Protein AF-A0A0C9YP91-F1 (afdb_monomer)

Structure (mmCIF, N/CA/C/O backbone):
data_AF-A0A0C9YP91-F1
#
_entry.id   AF-A0A0C9YP91-F1
#
loop_
_atom_site.group_PDB
_atom_site.id
_atom_site.type_symbol
_atom_site.label_atom_id
_atom_site.label_alt_id
_atom_site.label_comp_id
_atom_site.label_asym_id
_atom_site.label_entity_id
_atom_site.label_seq_id
_atom_site.pdbx_PDB_ins_code
_atom_site.Cartn_x
_atom_site.Cartn_y
_atom_site.Cartn_z
_atom_site.occupancy
_atom_site.B_iso_or_equiv
_atom_site.auth_seq_id
_atom_site.auth_comp_id
_atom_site.auth_asym_id
_atom_site.auth_atom_id
_atom_site.pdbx_PDB_model_num
ATOM 1 N N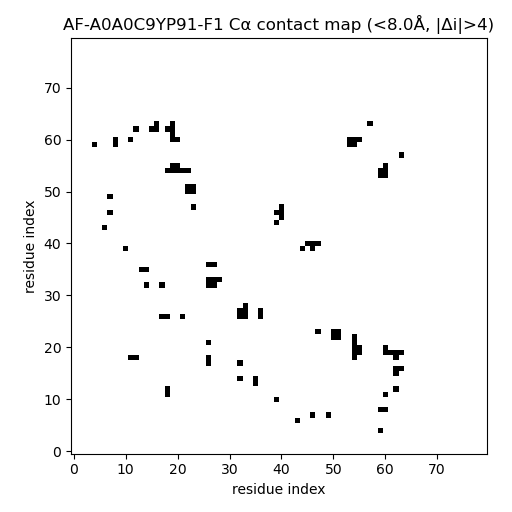 . LEU A 1 1 ? -9.678 13.104 -3.034 1.00 81.19 1 LEU A N 1
ATOM 2 C CA . LEU A 1 1 ? -8.474 12.502 -3.661 1.00 81.19 1 LEU A CA 1
ATOM 3 C C . LEU A 1 1 ? -7.166 12.924 -2.979 1.00 81.19 1 LEU A C 1
ATOM 5 O O . LEU A 1 1 ? -6.469 12.041 -2.505 1.00 81.19 1 LEU A O 1
ATOM 9 N N . GLN A 1 2 ? -6.841 14.220 -2.861 1.00 86.06 2 GLN A N 1
ATOM 10 C CA . GLN A 1 2 ? -5.564 14.679 -2.268 1.00 86.06 2 GLN A CA 1
ATOM 11 C C . GLN A 1 2 ? -5.304 14.167 -0.838 1.00 86.06 2 GLN A C 1
ATOM 13 O O . GLN A 1 2 ? -4.212 13.695 -0.541 1.00 86.06 2 GLN A O 1
ATOM 18 N N . LEU A 1 3 ? -6.330 14.153 0.021 1.00 88.56 3 LEU A N 1
ATOM 19 C CA . LEU A 1 3 ? -6.228 13.594 1.375 1.00 88.56 3 LEU A CA 1
ATOM 20 C C . LEU A 1 3 ? -5.858 12.099 1.376 1.00 88.56 3 LEU A C 1
ATOM 22 O O . LEU A 1 3 ? -5.038 11.670 2.180 1.00 88.56 3 LEU A O 1
ATOM 26 N N . LEU A 1 4 ? -6.437 11.310 0.463 1.00 89.44 4 LEU A N 1
ATOM 27 C CA . LEU A 1 4 ? -6.125 9.884 0.325 1.00 89.44 4 LEU A CA 1
ATOM 28 C C . LEU A 1 4 ? -4.702 9.680 -0.190 1.00 89.44 4 LEU A C 1
ATOM 30 O O . LEU A 1 4 ? -3.997 8.836 0.348 1.00 89.44 4 LEU A O 1
ATOM 34 N N . LYS A 1 5 ? -4.258 10.490 -1.165 1.00 87.06 5 LYS A N 1
ATOM 35 C CA . LYS A 1 5 ? -2.863 10.473 -1.635 1.00 87.06 5 LYS A CA 1
ATOM 36 C C . LYS A 1 5 ? -1.892 10.748 -0.487 1.00 87.06 5 LYS A C 1
ATOM 38 O O . LYS A 1 5 ? -0.940 10.001 -0.311 1.00 87.06 5 LYS A O 1
ATOM 43 N N . SER A 1 6 ? -2.168 11.771 0.324 1.00 87.75 6 SER A N 1
ATOM 44 C CA . SER A 1 6 ? -1.332 12.133 1.475 1.00 87.75 6 SER A CA 1
ATOM 45 C C . SER A 1 6 ? -1.298 11.031 2.541 1.00 87.75 6 SER A C 1
ATOM 47 O O . SER A 1 6 ? -0.216 10.651 2.987 1.00 87.75 6 SER A O 1
ATOM 49 N N . LYS A 1 7 ? -2.456 10.456 2.906 1.00 90.44 7 LYS A N 1
ATOM 50 C CA . LYS A 1 7 ? -2.524 9.328 3.852 1.00 90.44 7 LYS A CA 1
ATOM 51 C C . LYS A 1 7 ? -1.782 8.102 3.328 1.00 90.44 7 LYS A C 1
ATOM 53 O O . LYS A 1 7 ? -0.985 7.525 4.057 1.00 90.44 7 LYS A O 1
ATOM 58 N N . TYR A 1 8 ? -2.009 7.737 2.071 1.00 89.81 8 TYR A N 1
ATOM 59 C CA . TYR A 1 8 ? -1.339 6.612 1.426 1.00 89.81 8 TYR A CA 1
ATOM 60 C C . TYR A 1 8 ? 0.179 6.801 1.396 1.00 89.81 8 TYR A C 1
ATOM 62 O O . TYR A 1 8 ? 0.913 5.920 1.831 1.00 89.81 8 TYR A O 1
ATOM 70 N N . TRP A 1 9 ? 0.650 7.979 0.976 1.00 86.31 9 TRP A N 1
ATOM 71 C CA . TRP A 1 9 ? 2.074 8.303 0.955 1.00 86.31 9 TRP A CA 1
ATOM 72 C C . TRP A 1 9 ? 2.702 8.206 2.348 1.00 86.31 9 TRP A C 1
ATOM 74 O O . TRP A 1 9 ? 3.730 7.553 2.505 1.00 86.31 9 TRP A O 1
ATOM 84 N N . LYS A 1 10 ? 2.049 8.769 3.376 1.00 88.12 10 LYS A N 1
ATOM 85 C CA . LYS A 1 10 ? 2.520 8.691 4.768 1.00 88.12 10 LYS A CA 1
ATOM 86 C C . LYS A 1 10 ? 2.709 7.242 5.232 1.00 88.12 10 LYS A C 1
ATOM 88 O O . LYS A 1 10 ? 3.712 6.944 5.870 1.00 88.12 10 LYS A O 1
ATOM 93 N N . GLN A 1 11 ? 1.772 6.354 4.899 1.00 88.69 11 GLN A N 1
ATOM 94 C CA . GLN A 1 11 ? 1.880 4.937 5.256 1.00 88.69 11 GLN A CA 1
ATOM 95 C C . GLN A 1 11 ? 2.952 4.217 4.422 1.00 88.69 11 GLN A C 1
ATOM 97 O O . GLN A 1 11 ? 3.727 3.431 4.962 1.00 88.69 11 GLN A O 1
ATOM 102 N N . ASN A 1 12 ? 3.086 4.538 3.133 1.00 86.25 12 ASN A N 1
ATOM 103 C CA . ASN A 1 12 ? 4.121 3.951 2.275 1.00 86.25 12 ASN A CA 1
ATOM 104 C C . ASN A 1 12 ? 5.545 4.343 2.687 1.00 86.25 12 ASN A C 1
ATOM 106 O O . ASN A 1 12 ? 6.462 3.545 2.508 1.00 86.25 12 ASN A O 1
ATOM 110 N N . VAL A 1 13 ? 5.743 5.523 3.285 1.00 83.94 13 VAL A N 1
ATOM 111 C CA . VAL A 1 13 ? 7.039 5.908 3.871 1.00 83.94 13 VAL A CA 1
ATOM 112 C C . VAL A 1 13 ? 7.485 4.906 4.943 1.00 83.94 13 VAL A C 1
ATOM 114 O O . VAL A 1 13 ? 8.672 4.599 5.021 1.00 83.94 13 VAL A O 1
ATOM 117 N N . LEU A 1 14 ? 6.555 4.328 5.714 1.00 84.62 14 LEU A N 1
ATOM 118 C CA . LEU A 1 14 ? 6.872 3.321 6.737 1.00 84.62 14 LEU A CA 1
ATOM 119 C C . LEU A 1 14 ? 7.375 2.004 6.134 1.00 84.62 14 LEU A C 1
ATOM 121 O O . LEU A 1 14 ? 8.159 1.300 6.766 1.00 84.62 14 LEU A O 1
ATOM 125 N N . LEU A 1 15 ? 6.946 1.679 4.912 1.00 81.62 15 LEU A N 1
ATOM 126 C CA . LEU A 1 15 ? 7.438 0.521 4.161 1.00 81.62 15 LEU A CA 1
ATOM 127 C C . LEU A 1 15 ? 8.815 0.786 3.525 1.00 81.62 15 LEU A C 1
ATOM 129 O O . LEU A 1 15 ? 9.511 -0.158 3.146 1.00 81.62 15 LEU A O 1
ATOM 133 N N . GLY A 1 16 ? 9.232 2.052 3.411 1.00 77.00 16 GLY A N 1
ATOM 134 C CA . GLY A 1 16 ? 10.489 2.444 2.776 1.00 77.00 16 GLY A CA 1
ATOM 135 C C . GLY A 1 16 ? 10.594 1.948 1.328 1.00 77.00 16 GLY A C 1
ATOM 136 O O . GLY A 1 16 ? 9.605 1.893 0.598 1.00 77.00 16 GLY A O 1
ATOM 137 N N . GLN A 1 17 ? 11.799 1.544 0.910 1.00 66.31 17 GLN A N 1
ATOM 138 C CA . GLN A 1 17 ? 12.032 0.954 -0.418 1.00 66.31 17 GLN A CA 1
ATOM 139 C C . GLN A 1 17 ? 11.269 -0.365 -0.635 1.00 66.31 17 GLN A C 1
ATOM 141 O O . GLN A 1 17 ? 10.978 -0.712 -1.774 1.00 66.31 17 GLN A O 1
ATOM 146 N N . MET A 1 18 ? 10.892 -1.076 0.436 1.00 67.00 18 MET A N 1
ATOM 147 C CA . MET A 1 18 ? 10.207 -2.372 0.341 1.00 67.00 18 MET A CA 1
ATOM 148 C C . MET A 1 18 ? 8.729 -2.243 -0.040 1.00 67.00 18 MET A C 1
ATOM 150 O O . MET A 1 18 ? 8.134 -3.232 -0.436 1.00 67.00 18 MET A O 1
ATOM 154 N N . GLY A 1 19 ? 8.118 -1.057 0.067 1.00 64.94 19 GLY A N 1
ATOM 155 C CA . GLY A 1 19 ? 6.725 -0.830 -0.351 1.00 64.94 19 GLY A CA 1
ATOM 156 C C . GLY A 1 19 ? 6.562 -0.463 -1.830 1.00 64.94 19 GLY A C 1
ATOM 157 O O . GLY A 1 19 ? 5.441 -0.340 -2.326 1.00 64.94 19 GLY A O 1
ATOM 158 N N . ALA A 1 20 ? 7.670 -0.222 -2.533 1.00 69.75 20 ALA A N 1
ATOM 159 C CA . ALA A 1 20 ? 7.673 0.221 -3.919 1.00 69.75 20 ALA A CA 1
ATOM 160 C C . ALA A 1 20 ? 7.541 -0.972 -4.867 1.00 69.75 20 ALA A C 1
ATOM 162 O O . ALA A 1 20 ? 8.345 -1.896 -4.797 1.00 69.75 20 ALA A O 1
ATOM 163 N N . GLY A 1 21 ? 6.557 -0.958 -5.766 1.00 71.88 21 GLY A N 1
ATOM 164 C CA . GLY A 1 21 ? 6.402 -1.988 -6.801 1.00 71.88 21 GLY A CA 1
ATOM 165 C C . GLY A 1 21 ? 5.934 -3.363 -6.303 1.00 71.88 21 GLY A C 1
ATOM 166 O O . GLY A 1 21 ? 5.305 -4.081 -7.072 1.00 71.88 21 GLY A O 1
ATOM 167 N N . HIS A 1 22 ? 6.138 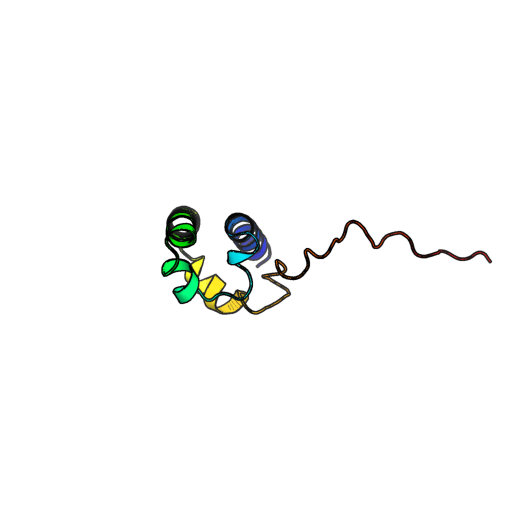-3.695 -5.028 1.00 84.12 22 HIS A N 1
ATOM 168 C CA . HIS A 1 22 ? 5.625 -4.917 -4.419 1.00 84.12 22 HIS A CA 1
ATOM 169 C C . HIS A 1 22 ? 4.106 -4.883 -4.264 1.00 84.12 22 HIS A C 1
ATOM 171 O O . HIS A 1 22 ? 3.511 -3.862 -3.927 1.00 84.12 22 HIS A O 1
ATOM 177 N N . THR A 1 23 ? 3.484 -6.024 -4.516 1.00 88.62 23 THR A N 1
ATOM 178 C CA . THR A 1 23 ? 2.065 -6.274 -4.291 1.00 88.62 23 THR A CA 1
ATOM 179 C C . THR A 1 23 ? 1.782 -6.476 -2.805 1.00 88.62 23 THR A C 1
ATOM 181 O O . THR A 1 23 ? 2.639 -6.914 -2.035 1.00 88.62 23 THR A O 1
ATOM 184 N N . TYR A 1 24 ? 0.527 -6.276 -2.398 1.00 89.56 24 TYR A N 1
ATOM 185 C CA . TYR A 1 24 ? 0.083 -6.591 -1.036 1.00 89.56 24 TYR A CA 1
ATOM 186 C C . TYR A 1 24 ? 0.459 -8.019 -0.602 1.00 89.56 24 TYR A C 1
ATOM 188 O O . TYR A 1 24 ? 0.912 -8.228 0.522 1.00 89.56 24 TYR A O 1
ATOM 196 N N . LYS A 1 25 ? 0.318 -8.996 -1.510 1.00 90.25 25 LYS A N 1
ATOM 197 C CA . LYS A 1 25 ? 0.617 -10.409 -1.248 1.00 90.25 25 LYS A CA 1
ATOM 198 C C . LYS A 1 25 ? 2.101 -10.641 -0.946 1.00 90.25 25 LYS A C 1
ATOM 200 O O . LYS A 1 25 ? 2.424 -11.400 -0.036 1.00 90.25 25 LYS A O 1
ATOM 205 N N . GLU A 1 26 ? 2.994 -9.977 -1.675 1.00 89.44 26 GLU A N 1
ATOM 206 C CA . GLU A 1 26 ? 4.436 -10.038 -1.414 1.00 89.44 26 GLU A CA 1
ATOM 207 C C . GLU A 1 26 ? 4.771 -9.389 -0.065 1.00 89.44 26 GLU A C 1
ATOM 209 O O . GLU A 1 26 ? 5.508 -9.969 0.734 1.00 89.44 26 GLU A O 1
ATOM 214 N N . LEU A 1 27 ? 4.145 -8.254 0.256 1.00 89.31 27 LEU A N 1
ATOM 215 C CA . LEU A 1 27 ? 4.380 -7.537 1.513 1.00 89.31 27 LEU A CA 1
ATOM 216 C C . LEU A 1 27 ? 3.955 -8.331 2.754 1.00 89.31 27 LEU A C 1
ATOM 218 O O . LEU A 1 27 ? 4.656 -8.299 3.763 1.00 89.31 27 LEU A O 1
ATOM 222 N N . ILE A 1 28 ? 2.847 -9.071 2.711 1.00 91.38 28 ILE A N 1
ATOM 223 C CA . ILE A 1 28 ? 2.426 -9.900 3.857 1.00 91.38 28 ILE A CA 1
ATOM 224 C C . ILE A 1 28 ? 3.225 -11.201 3.995 1.00 91.38 28 ILE A C 1
ATOM 226 O O . ILE A 1 28 ? 3.186 -11.818 5.060 1.00 91.38 28 ILE A O 1
ATOM 230 N N . SER A 1 29 ? 3.936 -11.619 2.941 1.00 89.94 29 SER A N 1
ATOM 231 C CA . SER A 1 29 ? 4.769 -12.828 2.958 1.00 89.94 29 SER A CA 1
ATOM 232 C C . SER A 1 29 ? 6.114 -12.621 3.664 1.00 89.94 29 SER A C 1
ATOM 234 O O . SER A 1 29 ? 6.665 -13.566 4.223 1.00 89.94 29 SER A O 1
ATOM 236 N N . GLY A 1 30 ? 6.622 -11.385 3.695 1.00 87.69 30 GLY A N 1
ATOM 237 C CA . GLY A 1 30 ? 7.826 -11.030 4.442 1.00 87.69 30 GLY A CA 1
ATOM 238 C C . GLY A 1 30 ? 7.524 -10.784 5.919 1.00 87.69 30 GLY A C 1
ATOM 239 O O . GLY A 1 30 ? 6.683 -9.955 6.255 1.00 87.69 30 GLY A O 1
ATOM 240 N N . GLU A 1 31 ? 8.243 -11.443 6.827 1.00 84.31 31 GLU A N 1
ATOM 241 C CA . GLU A 1 31 ? 8.016 -11.300 8.274 1.00 84.31 31 GLU A CA 1
ATOM 242 C C . GLU A 1 31 ? 8.203 -9.850 8.762 1.00 84.31 31 GLU A C 1
ATOM 244 O O . GLU A 1 31 ? 7.389 -9.326 9.528 1.00 84.31 31 GLU A O 1
ATOM 249 N N . ARG A 1 32 ? 9.217 -9.153 8.230 1.00 84.00 32 ARG A N 1
ATOM 250 C CA . ARG A 1 32 ? 9.488 -7.738 8.530 1.00 84.00 32 ARG A CA 1
ATOM 251 C C . ARG A 1 32 ? 8.377 -6.811 8.032 1.00 84.00 32 ARG A C 1
ATOM 253 O O . ARG A 1 32 ? 7.945 -5.920 8.760 1.00 84.00 32 ARG A O 1
ATOM 260 N N . THR A 1 33 ? 7.924 -7.000 6.797 1.00 88.94 33 THR A N 1
ATOM 261 C CA . THR A 1 33 ? 6.906 -6.154 6.160 1.00 88.94 33 THR A CA 1
ATOM 262 C C . THR A 1 33 ? 5.512 -6.444 6.711 1.00 88.94 33 THR A C 1
ATOM 264 O O . THR A 1 33 ? 4.733 -5.512 6.891 1.00 88.94 33 THR A O 1
ATOM 267 N N . ARG A 1 34 ? 5.213 -7.688 7.105 1.00 91.19 34 ARG A N 1
ATOM 268 C CA . ARG A 1 34 ? 3.919 -8.080 7.684 1.00 91.19 34 ARG A CA 1
ATOM 269 C C . ARG A 1 34 ? 3.564 -7.288 8.943 1.00 91.19 34 ARG A C 1
ATO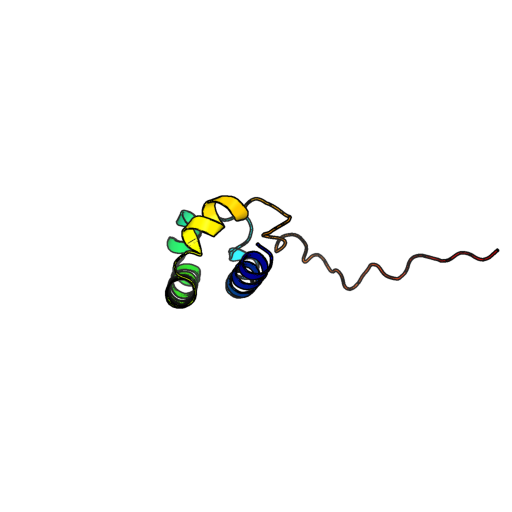M 271 O O . ARG A 1 34 ? 2.427 -6.843 9.081 1.00 91.19 34 ARG A O 1
ATOM 278 N N . ASN A 1 35 ? 4.525 -7.062 9.839 1.00 91.50 35 ASN A N 1
ATOM 279 C CA . ASN A 1 35 ? 4.290 -6.271 11.053 1.00 91.50 35 ASN A CA 1
ATOM 280 C C . ASN A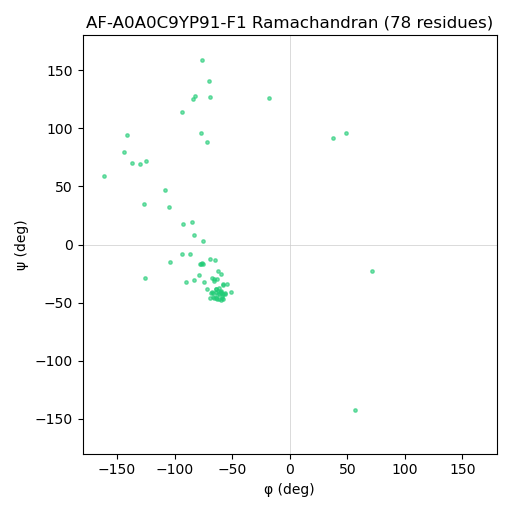 1 35 ? 3.949 -4.808 10.733 1.00 91.50 35 ASN A C 1
ATOM 282 O O . ASN A 1 35 ? 3.053 -4.234 11.353 1.00 91.50 35 ASN A O 1
ATOM 286 N N . ILE A 1 36 ? 4.609 -4.231 9.726 1.00 91.25 36 ILE A N 1
ATOM 287 C CA . ILE A 1 36 ? 4.337 -2.868 9.254 1.00 91.25 36 ILE A CA 1
ATOM 288 C C . ILE A 1 36 ? 2.945 -2.803 8.616 1.00 91.25 36 ILE A C 1
ATOM 290 O O . ILE A 1 36 ? 2.162 -1.919 8.948 1.00 91.25 36 ILE A O 1
ATOM 294 N N . ILE A 1 37 ? 2.593 -3.777 7.772 1.00 92.88 37 ILE A N 1
ATOM 295 C CA . ILE A 1 37 ? 1.269 -3.866 7.142 1.00 92.88 37 ILE A CA 1
ATOM 296 C C . ILE A 1 37 ? 0.153 -3.980 8.183 1.00 92.88 37 ILE A C 1
ATOM 298 O O . ILE A 1 37 ? -0.857 -3.290 8.066 1.00 92.88 37 ILE A O 1
ATOM 302 N N . ASN A 1 38 ? 0.343 -4.778 9.235 1.00 93.06 38 ASN A N 1
ATOM 303 C CA . ASN A 1 38 ? -0.629 -4.887 10.323 1.00 93.06 38 ASN A CA 1
ATOM 304 C C . ASN A 1 38 ? -0.847 -3.546 11.045 1.00 93.06 38 ASN A C 1
ATOM 306 O O . ASN A 1 38 ? -1.969 -3.234 11.441 1.00 93.06 38 ASN A O 1
ATOM 310 N N . MET A 1 39 ? 0.207 -2.744 11.220 1.00 93.19 39 MET A N 1
ATOM 311 C CA . MET A 1 39 ? 0.102 -1.403 11.804 1.00 93.19 39 MET A CA 1
ATOM 312 C C . MET A 1 39 ? -0.621 -0.437 10.856 1.00 93.19 39 MET A C 1
ATOM 314 O O . MET A 1 39 ? -1.562 0.240 11.270 1.00 93.19 39 MET A O 1
ATOM 318 N N . ILE A 1 40 ? -0.253 -0.447 9.571 1.00 92.69 40 ILE A N 1
ATOM 319 C CA . ILE A 1 40 ? -0.894 0.366 8.532 1.00 92.69 40 ILE A CA 1
ATOM 320 C C . ILE A 1 40 ? -2.388 0.047 8.438 1.00 92.69 40 ILE A C 1
ATOM 322 O O . ILE A 1 40 ? -3.194 0.968 8.393 1.00 92.69 40 ILE A O 1
ATOM 326 N N . GLN A 1 41 ? -2.786 -1.229 8.454 1.00 92.94 41 GLN A N 1
ATOM 327 C CA . GLN A 1 41 ? -4.199 -1.618 8.378 1.00 92.94 41 GLN A CA 1
ATOM 328 C C . GLN A 1 41 ? -5.009 -1.185 9.605 1.00 92.94 41 GLN A C 1
ATOM 330 O O . GLN A 1 41 ? -6.188 -0.866 9.464 1.00 92.94 41 GLN A O 1
ATOM 335 N N . LYS A 1 42 ? -4.400 -1.124 10.796 1.00 93.69 42 LYS A N 1
ATOM 336 C CA . LYS A 1 42 ? -5.069 -0.592 11.994 1.00 93.69 42 LYS A CA 1
ATOM 337 C C . LYS A 1 42 ? -5.332 0.910 11.882 1.00 93.69 42 LYS A C 1
ATOM 339 O O . LYS A 1 42 ? -6.402 1.367 12.272 1.00 93.69 42 LYS A O 1
ATOM 344 N N . GLU A 1 43 ? -4.378 1.673 11.351 1.00 92.94 43 GLU A N 1
ATOM 345 C CA . GLU A 1 43 ? -4.508 3.131 11.202 1.00 92.94 43 GLU A CA 1
ATOM 346 C C . GLU A 1 43 ? -5.284 3.552 9.948 1.00 92.94 43 GLU A C 1
ATOM 348 O O . GLU A 1 43 ? -5.922 4.609 9.912 1.00 92.94 43 GLU A O 1
ATOM 353 N N . PHE A 1 44 ? -5.202 2.749 8.890 1.00 92.94 44 PHE A N 1
ATOM 354 C CA . PHE A 1 44 ? -5.765 3.037 7.582 1.00 92.94 44 PHE A CA 1
ATOM 355 C C . PHE A 1 44 ? -6.309 1.755 6.922 1.00 92.94 44 PHE A C 1
ATOM 357 O O . PHE A 1 44 ? -5.670 1.188 6.034 1.00 92.94 44 PHE A O 1
ATOM 364 N N . PRO A 1 45 ? -7.515 1.300 7.320 1.00 94.25 45 PRO A N 1
ATOM 365 C CA . PRO A 1 45 ? -8.062 0.004 6.904 1.00 94.25 45 PRO A CA 1
ATOM 366 C C . PRO A 1 45 ? -8.192 -0.193 5.389 1.00 94.25 45 PRO A C 1
ATOM 368 O O . PRO A 1 45 ? -7.959 -1.289 4.893 1.00 94.25 45 PRO A O 1
ATOM 371 N N . CYS A 1 46 ? -8.498 0.869 4.635 1.00 93.00 46 CYS A N 1
ATOM 372 C CA . CYS A 1 46 ? -8.629 0.800 3.174 1.00 93.00 46 CYS A CA 1
ATOM 373 C C . CYS A 1 46 ? -7.291 0.893 2.418 1.00 93.00 46 CYS A C 1
ATOM 375 O O . CYS A 1 46 ? -7.282 1.013 1.191 1.00 93.00 46 CYS A O 1
ATOM 377 N N . TRP A 1 47 ? -6.151 0.852 3.120 1.00 93.50 47 TRP A N 1
ATOM 378 C CA . TRP A 1 47 ? -4.838 0.919 2.481 1.00 93.50 47 TRP A CA 1
ATOM 379 C C . TRP A 1 47 ? -4.617 -0.230 1.493 1.00 93.50 47 TRP A C 1
ATOM 381 O O . TRP A 1 47 ? -4.096 0.020 0.415 1.00 93.50 47 TRP A O 1
ATOM 391 N N . ALA A 1 48 ? -5.032 -1.461 1.819 1.00 92.25 48 ALA A N 1
ATOM 392 C CA . ALA A 1 48 ? -4.805 -2.626 0.956 1.00 92.25 48 ALA A CA 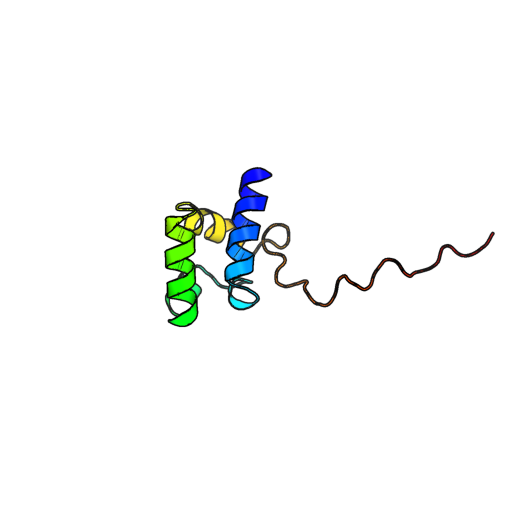1
ATOM 393 C C . ALA A 1 48 ? -5.528 -2.499 -0.395 1.00 92.25 48 ALA A C 1
ATOM 395 O O . ALA A 1 48 ? -4.920 -2.732 -1.441 1.00 92.25 48 ALA A O 1
ATOM 396 N N . ASP A 1 49 ? -6.783 -2.046 -0.375 1.00 91.88 49 ASP A N 1
ATOM 397 C CA . ASP A 1 49 ? -7.561 -1.801 -1.591 1.00 91.88 49 ASP A CA 1
ATOM 398 C C . ASP A 1 49 ? -6.915 -0.700 -2.437 1.00 91.88 49 ASP A C 1
ATOM 400 O O . ASP A 1 49 ? -6.707 -0.871 -3.635 1.00 91.88 49 ASP A O 1
ATOM 404 N N . LEU A 1 50 ? -6.524 0.415 -1.808 1.00 90.88 50 LEU A N 1
ATOM 405 C CA . LEU A 1 50 ? -5.822 1.514 -2.482 1.00 90.88 50 LEU A CA 1
ATOM 406 C C . LEU A 1 50 ? -4.484 1.068 -3.072 1.00 90.88 50 LEU A C 1
ATOM 408 O O . LEU A 1 50 ? -4.153 1.431 -4.200 1.00 90.88 50 LEU A O 1
ATOM 412 N N . HIS A 1 51 ? -3.726 0.274 -2.323 1.00 91.19 51 HIS A N 1
ATOM 413 C CA . HIS A 1 51 ? -2.426 -0.221 -2.736 1.00 91.19 51 HIS A CA 1
ATOM 414 C C . HIS A 1 51 ? -2.541 -1.093 -3.986 1.00 91.19 51 HIS A C 1
ATOM 416 O O . HIS A 1 51 ? -1.753 -0.903 -4.906 1.00 91.19 51 HIS A O 1
ATOM 422 N N . GLY A 1 52 ? -3.569 -1.944 -4.088 1.00 89.44 52 GLY A N 1
ATOM 423 C CA . GLY A 1 52 ? -3.827 -2.748 -5.288 1.00 89.44 52 GLY A CA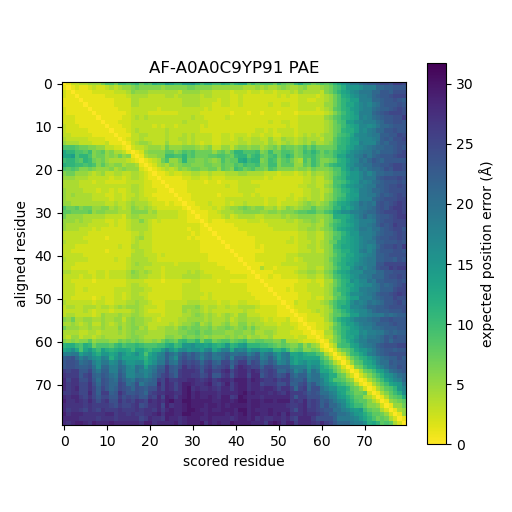 1
ATOM 424 C C . GLY A 1 52 ? -3.930 -1.924 -6.578 1.00 89.44 52 GLY A C 1
ATOM 425 O O . GLY A 1 52 ? -3.464 -2.363 -7.624 1.00 89.44 52 GLY A O 1
ATOM 426 N N . TRP A 1 53 ? -4.460 -0.701 -6.502 1.00 87.00 53 TRP A N 1
ATOM 427 C CA . TRP A 1 53 ? -4.560 0.202 -7.655 1.00 87.00 53 TRP A CA 1
ATOM 428 C C . TRP A 1 53 ? -3.344 1.112 -7.832 1.00 87.00 53 TRP A C 1
ATOM 430 O O . TRP A 1 53 ? -3.043 1.539 -8.946 1.00 87.00 53 TRP A O 1
ATOM 440 N N . TRP A 1 54 ? -2.693 1.501 -6.736 1.00 89.25 54 TRP A N 1
ATOM 441 C CA . TRP A 1 54 ? -1.717 2.593 -6.737 1.00 89.25 54 TRP A CA 1
ATOM 442 C C . TRP A 1 54 ? -0.265 2.125 -6.670 1.00 89.25 54 TRP A C 1
ATOM 444 O O . TRP A 1 54 ? 0.623 2.929 -6.955 1.00 89.25 54 TRP A O 1
ATOM 454 N N . HIS A 1 55 ? 0.014 0.865 -6.317 1.00 86.69 55 HIS A N 1
ATOM 455 C CA . HIS A 1 55 ? 1.387 0.405 -6.079 1.00 86.69 55 HIS A CA 1
ATOM 456 C C . HIS A 1 55 ? 2.291 0.474 -7.318 1.00 86.69 55 HIS A C 1
ATOM 458 O O . HIS A 1 55 ? 3.490 0.710 -7.158 1.00 86.69 55 HIS A O 1
ATOM 464 N N . THR A 1 56 ? 1.724 0.334 -8.523 1.00 83.25 56 THR A N 1
ATOM 465 C CA . THR A 1 56 ? 2.430 0.434 -9.814 1.00 83.25 56 THR A CA 1
ATOM 466 C C . THR A 1 56 ? 2.389 1.824 -10.439 1.00 83.25 56 THR A C 1
ATOM 468 O O . THR A 1 56 ? 3.052 2.048 -11.447 1.00 83.25 56 THR A O 1
ATOM 471 N N . ASN A 1 57 ? 1.615 2.766 -9.888 1.00 84.06 57 ASN A N 1
ATOM 472 C CA . ASN A 1 57 ? 1.437 4.078 -10.496 1.00 84.06 57 ASN A CA 1
ATOM 473 C C . ASN A 1 57 ? 2.446 5.090 -9.913 1.00 84.06 57 ASN A C 1
ATOM 475 O O . ASN A 1 57 ? 2.313 5.474 -8.743 1.00 84.06 57 ASN A O 1
ATOM 479 N N . PRO A 1 58 ? 3.405 5.600 -10.714 1.00 77.12 58 PRO A N 1
ATOM 480 C CA . PRO A 1 58 ? 4.437 6.523 -10.234 1.00 77.12 58 PRO A CA 1
ATOM 481 C C . PRO A 1 58 ? 3.886 7.828 -9.647 1.00 77.12 58 PRO A C 1
ATOM 483 O O . PRO A 1 58 ? 4.509 8.426 -8.773 1.00 77.12 58 PRO A O 1
ATOM 486 N N . ALA A 1 59 ? 2.687 8.255 -10.062 1.00 79.75 59 ALA A N 1
ATOM 487 C CA . ALA A 1 59 ? 2.035 9.448 -9.522 1.00 79.75 59 ALA A CA 1
ATOM 488 C C . ALA A 1 59 ? 1.573 9.286 -8.058 1.00 79.75 59 ALA A C 1
ATOM 490 O O . ALA A 1 59 ? 1.189 10.272 -7.423 1.00 79.75 59 ALA A O 1
ATOM 491 N N . TYR A 1 60 ? 1.564 8.054 -7.535 1.00 78.69 60 TYR A N 1
ATOM 492 C CA . TYR A 1 60 ? 1.078 7.715 -6.195 1.00 78.69 60 TYR A CA 1
ATOM 493 C C . TYR A 1 60 ? 2.108 6.950 -5.355 1.00 78.69 60 TYR A C 1
ATOM 495 O O . TYR A 1 60 ? 2.099 7.091 -4.133 1.00 78.69 60 TYR A O 1
ATOM 503 N N . ASN A 1 61 ? 3.003 6.177 -5.978 1.00 74.12 61 ASN A N 1
ATOM 504 C CA . ASN A 1 61 ? 4.048 5.408 -5.301 1.00 74.12 61 ASN A CA 1
ATOM 505 C C . ASN A 1 61 ? 5.438 5.760 -5.860 1.00 74.12 61 ASN A C 1
ATOM 507 O O . ASN A 1 61 ? 6.050 4.985 -6.588 1.00 74.12 61 ASN A O 1
ATOM 511 N N . ASN A 1 62 ? 5.930 6.961 -5.537 1.00 63.22 62 ASN A N 1
ATOM 512 C CA . ASN A 1 62 ? 7.199 7.487 -6.062 1.00 63.22 62 ASN A CA 1
ATOM 513 C C . ASN A 1 62 ? 8.447 7.036 -5.272 1.00 63.22 62 ASN A C 1
ATOM 515 O O . ASN A 1 62 ? 9.503 7.662 -5.330 1.00 63.22 62 ASN A O 1
ATOM 519 N N . THR A 1 63 ? 8.353 5.959 -4.496 1.00 58.16 63 THR A N 1
ATOM 520 C CA . THR A 1 63 ? 9.484 5.408 -3.728 1.00 58.16 63 THR A CA 1
ATOM 521 C C . THR A 1 63 ? 10.616 4.882 -4.625 1.00 58.16 63 THR A C 1
ATOM 523 O O . THR A 1 63 ? 11.732 4.708 -4.142 1.00 58.16 63 THR A O 1
ATOM 526 N N . TRP A 1 64 ? 10.379 4.718 -5.935 1.00 47.16 64 TRP A N 1
ATOM 527 C CA . TRP A 1 64 ? 11.420 4.483 -6.950 1.00 47.16 64 TRP A CA 1
ATOM 528 C C . TRP A 1 64 ? 12.239 5.726 -7.331 1.00 47.16 64 TRP A C 1
ATOM 530 O O . TRP A 1 64 ? 13.334 5.576 -7.862 1.00 47.16 64 TRP A O 1
ATOM 540 N N . SER A 1 65 ? 11.786 6.945 -7.022 1.00 42.94 65 SER A N 1
ATOM 541 C CA . SER A 1 65 ? 12.520 8.181 -7.337 1.00 42.94 65 SER A CA 1
ATOM 542 C C . SER A 1 65 ? 13.101 8.843 -6.086 1.00 42.94 65 SER A C 1
ATOM 544 O O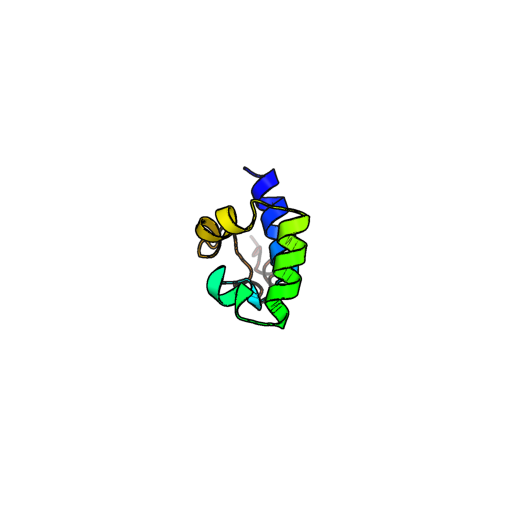 . SER A 1 65 ? 12.969 10.047 -5.884 1.00 42.94 65 SER A O 1
ATOM 546 N N . SER A 1 66 ? 13.755 8.063 -5.225 1.00 42.59 66 SER A N 1
ATOM 547 C CA . SER A 1 66 ? 14.743 8.600 -4.272 1.00 42.59 66 SER A CA 1
ATOM 548 C C . SER A 1 66 ? 16.178 8.284 -4.700 1.00 42.59 66 SER A C 1
ATOM 550 O O . SER A 1 66 ? 17.067 8.160 -3.864 1.00 42.59 66 SER A O 1
ATOM 552 N N . ALA A 1 67 ? 16.428 8.226 -6.011 1.00 41.00 67 ALA A N 1
ATOM 553 C CA . ALA A 1 67 ? 17.679 8.771 -6.521 1.00 41.00 67 ALA A CA 1
ATOM 554 C C . ALA A 1 67 ? 17.564 10.303 -6.420 1.00 41.00 67 ALA A C 1
ATOM 556 O O . ALA A 1 67 ? 17.009 10.959 -7.291 1.00 41.00 67 ALA A O 1
ATOM 557 N N . ASP A 1 68 ? 17.953 10.814 -5.256 1.00 45.78 68 ASP A N 1
ATOM 558 C CA . ASP A 1 68 ? 18.371 12.189 -4.984 1.00 45.78 68 ASP A CA 1
ATOM 559 C C . ASP A 1 68 ? 17.636 13.343 -5.708 1.00 45.78 68 ASP A C 1
ATOM 561 O O . ASP A 1 68 ? 18.062 13.837 -6.747 1.00 45.78 68 ASP A O 1
ATOM 565 N N . SER A 1 69 ? 16.577 13.884 -5.095 1.00 45.81 69 SER A N 1
ATOM 566 C CA . SER A 1 69 ? 16.039 15.195 -5.489 1.00 45.81 69 SER A CA 1
ATOM 567 C C . SER A 1 69 ? 16.629 16.365 -4.685 1.00 45.81 69 SER A C 1
ATOM 569 O O . SER A 1 69 ? 16.065 17.460 -4.721 1.00 45.81 69 SER A O 1
ATOM 571 N N . ARG A 1 70 ? 17.771 16.200 -3.990 1.00 46.84 70 ARG A N 1
ATOM 572 C CA . ARG A 1 70 ? 18.602 17.363 -3.611 1.00 46.84 70 ARG A CA 1
ATOM 573 C C . ARG A 1 70 ? 19.398 17.916 -4.801 1.00 46.84 70 ARG A C 1
ATOM 575 O O . ARG A 1 70 ? 20.122 18.891 -4.633 1.00 46.84 70 ARG A O 1
ATOM 582 N N . GLN A 1 71 ? 19.225 17.373 -6.007 1.00 51.12 71 GLN A N 1
ATOM 583 C CA . GLN A 1 71 ? 19.927 17.816 -7.211 1.00 51.12 71 GLN A CA 1
ATOM 584 C C . GLN A 1 71 ? 18.978 18.064 -8.394 1.00 51.12 71 GLN A C 1
ATOM 586 O O . GLN A 1 71 ? 19.032 17.343 -9.379 1.00 51.12 71 GLN A O 1
ATOM 591 N N . ASN A 1 72 ? 18.129 19.104 -8.342 1.00 49.97 72 ASN A N 1
ATOM 592 C CA . ASN A 1 72 ? 17.811 19.871 -9.564 1.00 49.97 72 ASN A CA 1
ATOM 593 C C . ASN A 1 72 ? 17.201 21.272 -9.320 1.00 49.97 72 ASN A C 1
ATOM 595 O O . ASN A 1 72 ? 16.110 21.584 -9.786 1.00 49.97 72 ASN A O 1
ATOM 599 N N . PHE A 1 73 ? 17.922 22.148 -8.615 1.00 50.84 73 PHE A N 1
ATOM 600 C CA . PHE A 1 73 ? 17.759 23.609 -8.765 1.00 50.84 73 PHE A CA 1
ATOM 601 C C . PHE A 1 73 ? 19.104 24.289 -9.052 1.00 50.84 73 PHE A C 1
ATOM 603 O O . PHE A 1 73 ? 19.368 25.402 -8.611 1.00 50.84 73 PHE A O 1
ATOM 610 N N . SER A 1 74 ? 19.985 23.612 -9.791 1.00 53.34 74 SER A N 1
ATOM 611 C CA . SER A 1 74 ? 21.249 24.199 -10.237 1.00 53.34 74 SER A CA 1
ATOM 612 C C . SER A 1 74 ? 21.526 23.838 -11.692 1.00 53.34 74 SER A C 1
ATOM 614 O O . SER A 1 74 ? 22.445 23.080 -11.975 1.00 53.34 74 SER A O 1
ATOM 616 N N . VAL A 1 75 ? 20.744 24.400 -12.617 1.00 47.56 75 VAL A N 1
ATOM 617 C CA . VAL A 1 75 ? 21.142 24.562 -14.024 1.00 47.56 75 VAL A CA 1
ATOM 618 C C . VAL A 1 75 ? 20.617 25.915 -14.517 1.00 47.56 75 VAL A C 1
ATOM 620 O O . VAL A 1 75 ? 19.473 26.059 -14.927 1.00 47.56 75 VAL A O 1
ATOM 623 N N . HIS A 1 76 ? 21.502 26.905 -14.412 1.00 52.03 76 HIS A N 1
ATOM 624 C CA . HIS A 1 76 ? 21.710 28.014 -15.343 1.00 52.03 76 HIS A CA 1
ATOM 625 C C . HIS A 1 76 ? 20.503 28.829 -15.845 1.00 52.03 76 HIS A C 1
ATOM 627 O O . HIS A 1 76 ? 19.977 28.588 -16.928 1.00 52.03 76 HIS A O 1
ATOM 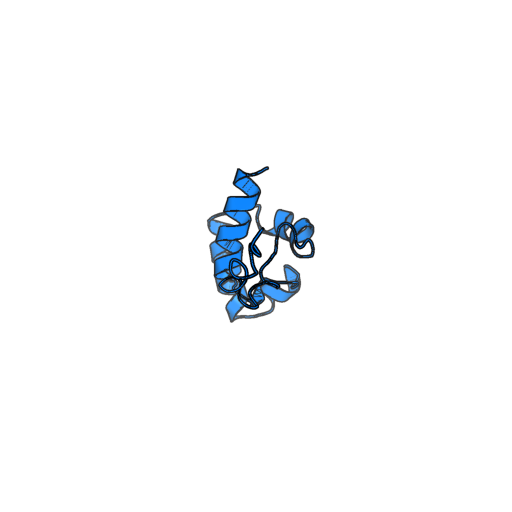633 N N . ALA A 1 77 ? 20.236 29.957 -15.179 1.00 46.47 77 ALA A N 1
ATOM 634 C CA . ALA A 1 77 ? 19.882 31.169 -15.916 1.00 46.47 77 ALA A CA 1
ATOM 635 C C . ALA A 1 77 ? 21.179 31.762 -16.494 1.00 46.47 77 ALA A C 1
ATOM 637 O O . ALA A 1 77 ? 21.949 32.429 -15.800 1.00 46.47 77 ALA A O 1
ATOM 638 N N . VAL A 1 78 ? 21.464 31.431 -17.755 1.00 54.94 78 VAL A N 1
ATOM 639 C CA . VAL A 1 78 ? 22.516 32.078 -18.541 1.00 54.94 78 VAL A CA 1
ATOM 640 C C . VAL A 1 78 ? 22.083 33.512 -18.845 1.00 54.94 78 VAL A C 1
ATOM 642 O O . VAL A 1 78 ? 20.999 33.754 -19.362 1.00 54.94 78 VAL A O 1
ATOM 645 N N . LYS A 1 79 ? 22.984 34.423 -18.486 1.00 44.75 79 LYS A N 1
ATOM 646 C CA . LYS A 1 79 ? 23.206 35.784 -18.983 1.00 44.75 79 LYS A CA 1
ATOM 647 C C . LYS A 1 79 ? 22.566 36.094 -20.352 1.00 44.75 79 LYS A C 1
ATOM 649 O O . LYS A 1 79 ? 22.901 35.445 -21.341 1.00 44.75 79 LYS A O 1
ATOM 654 N N . LEU A 1 80 ? 21.773 37.164 -20.399 1.00 47.03 80 LEU A N 1
ATOM 655 C CA . LEU A 1 80 ? 21.695 38.087 -21.535 1.00 47.03 80 LEU A CA 1
ATOM 656 C C . LEU A 1 80 ? 22.064 39.476 -21.018 1.00 47.03 80 LEU A C 1
ATOM 658 O O . LEU A 1 80 ? 21.482 39.875 -19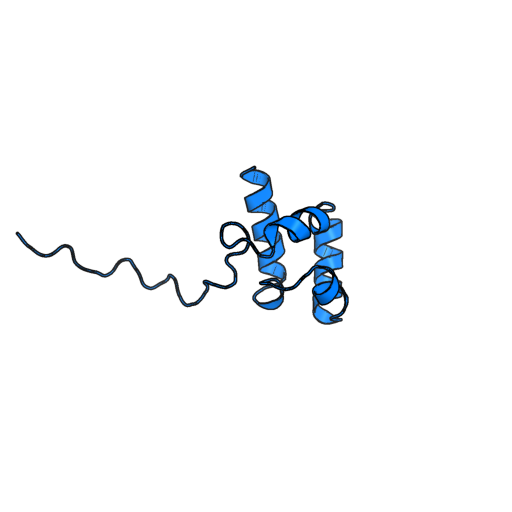.985 1.00 47.03 80 LEU A O 1
#

Foldseek 3Di:
DVVVLVLLVVLCVLCQLVLALDAPVRQCVDPVSVVSVVVSCVVPVCNNVVCNVPRPPCVRRVSVPPPDPVPDPDDDPDDD

Secondary structure (DSSP, 8-state):
-HHHHHHHHHHHHHHGGGGSS--HHHHHHSHHHHHHHHHHHHH-TTHHHHHHHHTT-TTT-GGG--S-TTSSS-S-----

Radius of gyration: 15.95 Å; Cα contacts (8 Å, |Δi|>4): 57; chains: 1; bounding box: 32×51×34 Å

Mean predicted aligned error: 9.84 Å

Organism: NCBI:txid765257

Solvent-accessible surface area (backbone atoms only — not comparable to full-atom values): 4967 Å² total; per-residue (Å²): 109,69,67,56,52,53,52,50,42,61,52,42,58,76,45,42,72,73,45,40,67,46,50,74,70,60,40,60,68,37,76,76,45,29,58,53,50,57,52,43,40,73,80,37,68,65,47,65,66,52,42,76,73,31,30,82,35,63,95,64,37,50,58,79,64,70,76,61,78,91,71,77,91,81,79,76,90,74,84,130

Sequence (80 aa):
LQLLKSKYWKQNVLLGQMGAGHTYKELISGERTRNIINMIQKEFPCWADLHGWWHTNPAYNNTWSSADSRQNFSVHAVKL

pLDDT: mean 77.51, std 17.27, range [41.0, 94.25]